Protein AF-A0A9X4P2X2-F1 (afdb_monomer_lite)

Sequence (78 aa):
LDSLHLHEDPLIVVLESVEKPGNLGAVLRSADASGADAVIICDPLTDLYNPNLIRSSIGASFTVPTVAVTSEEAIGWL

Secondary structure (DSSP, 8-state):
-TT----SS--EEEEES---HHHHHHHHHHHHHHT-SEEEEES-SS-TT-HHHHHHTTTHHHHS-EEEE-HHHHHHH-

Foldseek 3Di:
DVPQDADPDAAEAEAEADQDLLVLLVVLLVCVVVVGSAYEYAPYNDDLPPPNNCVNVVNSSPVHHYDYDHPVVVVVVD

pLDDT: mean 92.7, std 4.12, range [77.94, 96.69]

Structure (mmCIF, N/CA/C/O backbone):
data_AF-A0A9X4P2X2-F1
#
_entry.id   AF-A0A9X4P2X2-F1
#
loop_
_atom_site.group_PDB
_atom_site.id
_atom_site.type_symbol
_atom_site.label_atom_id
_atom_site.label_alt_id
_atom_site.label_comp_id
_atom_site.label_asym_id
_atom_site.label_entity_id
_atom_site.label_seq_id
_atom_site.pdbx_PDB_ins_code
_atom_site.Cartn_x
_atom_site.Cartn_y
_atom_site.Cartn_z
_atom_site.occupancy
_atom_site.B_iso_or_equiv
_atom_site.auth_seq_id
_atom_site.auth_comp_id
_atom_site.auth_asym_id
_atom_site.auth_atom_id
_atom_site.pdbx_PDB_model_num
ATOM 1 N N . LEU A 1 1 ? -12.390 3.024 0.535 1.00 80.50 1 LEU A N 1
ATOM 2 C CA . LEU A 1 1 ? -12.300 1.545 0.573 1.00 80.50 1 LEU A CA 1
ATOM 3 C C . LEU A 1 1 ? -13.268 0.912 -0.427 1.00 80.50 1 LEU A C 1
ATOM 5 O O . LEU A 1 1 ? -12.872 -0.008 -1.124 1.00 80.50 1 LEU A O 1
ATOM 9 N N . ASP A 1 2 ? -14.456 1.491 -0.614 1.00 77.94 2 ASP A N 1
ATOM 10 C CA . ASP A 1 2 ? -15.522 1.023 -1.527 1.00 77.94 2 ASP A CA 1
ATOM 11 C C . ASP A 1 2 ? -15.156 0.869 -3.016 1.00 77.94 2 ASP A C 1
ATOM 13 O O . ASP A 1 2 ? -15.897 0.252 -3.773 1.00 77.94 2 ASP A O 1
ATOM 17 N N . SER A 1 3 ? -14.032 1.435 -3.464 1.00 82.62 3 SER A N 1
ATOM 18 C CA . SER A 1 3 ? -13.545 1.306 -4.844 1.00 82.62 3 SER A CA 1
ATOM 19 C C . SER A 1 3 ? -12.621 0.102 -5.067 1.00 82.62 3 SER A C 1
ATOM 21 O O . SER A 1 3 ? -12.127 -0.078 -6.181 1.00 82.62 3 SER A O 1
ATOM 23 N N . LEU A 1 4 ? -12.314 -0.674 -4.021 1.00 87.19 4 LEU A N 1
ATOM 24 C CA . LEU A 1 4 ? -11.509 -1.889 -4.137 1.00 87.19 4 LEU A CA 1
ATOM 25 C C . LEU A 1 4 ? -12.353 -3.006 -4.761 1.00 87.19 4 LEU A C 1
ATOM 27 O O . LEU A 1 4 ? -13.397 -3.378 -4.232 1.00 87.19 4 LEU A O 1
ATOM 31 N N . HIS A 1 5 ? -11.882 -3.555 -5.879 1.00 86.38 5 HIS A N 1
ATOM 32 C CA . HIS A 1 5 ? -12.467 -4.746 -6.487 1.00 86.38 5 HIS A CA 1
ATOM 33 C C . HIS A 1 5 ? -11.706 -5.968 -5.977 1.00 86.38 5 HIS A C 1
ATOM 35 O O . HIS A 1 5 ? -10.566 -6.191 -6.376 1.00 86.38 5 HIS A O 1
ATOM 41 N N . LEU A 1 6 ? -12.330 -6.715 -5.072 1.00 90.56 6 LEU A N 1
ATOM 42 C CA . LEU A 1 6 ? -11.734 -7.864 -4.394 1.00 90.56 6 LEU A CA 1
ATOM 43 C C . LEU A 1 6 ? -12.323 -9.173 -4.937 1.00 90.56 6 LEU A C 1
ATOM 45 O O . LEU A 1 6 ? -13.484 -9.207 -5.353 1.00 90.56 6 LEU A O 1
ATOM 49 N N . HIS A 1 7 ? -11.526 -10.242 -4.935 1.00 89.62 7 HIS A N 1
ATOM 50 C CA . HIS A 1 7 ? -12.002 -11.596 -5.239 1.00 89.62 7 HIS A CA 1
ATOM 51 C C . HIS A 1 7 ? -12.829 -12.175 -4.072 1.00 89.62 7 HIS A C 1
ATOM 53 O O . HIS A 1 7 ? -12.963 -11.543 -3.027 1.00 89.62 7 HIS A O 1
ATOM 59 N N . GLU A 1 8 ? -13.400 -13.372 -4.260 1.00 90.19 8 GLU A N 1
ATOM 60 C CA . GLU A 1 8 ? -14.259 -14.043 -3.264 1.00 90.19 8 GLU A CA 1
ATOM 61 C C . GLU A 1 8 ? -13.522 -14.332 -1.940 1.00 90.19 8 GLU A C 1
ATOM 63 O O . GLU A 1 8 ? -14.091 -14.111 -0.876 1.00 90.19 8 GLU A O 1
ATOM 68 N N . ASP A 1 9 ? -12.238 -14.705 -2.014 1.00 93.00 9 ASP A N 1
ATOM 69 C CA . ASP A 1 9 ? -11.349 -14.931 -0.866 1.00 93.00 9 ASP A CA 1
ATOM 70 C C . ASP A 1 9 ? -10.105 -14.020 -0.961 1.00 93.00 9 ASP A C 1
ATOM 72 O O . ASP A 1 9 ? -9.047 -14.469 -1.418 1.00 93.00 9 ASP A O 1
ATOM 76 N N . PRO A 1 10 ? -10.203 -12.725 -0.597 1.00 94.81 10 PRO A N 1
ATOM 77 C CA . PRO A 1 10 ? -9.138 -11.775 -0.880 1.00 94.81 10 PRO A CA 1
ATOM 78 C C . PRO A 1 10 ? -7.976 -11.860 0.115 1.00 94.81 10 PRO A C 1
ATOM 80 O O . PRO A 1 10 ? -8.167 -11.950 1.331 1.00 94.81 10 PRO A O 1
ATOM 83 N N . LEU A 1 11 ? -6.752 -11.733 -0.395 1.00 95.62 11 LEU A N 1
ATOM 84 C CA . LEU A 1 11 ? -5.551 -11.515 0.403 1.00 95.62 11 LEU A CA 1
ATOM 85 C C . LEU A 1 11 ? -5.287 -10.014 0.532 1.00 95.62 11 LEU A C 1
ATOM 87 O O . LEU A 1 11 ? -4.913 -9.345 -0.432 1.00 95.62 11 LEU A O 1
ATOM 91 N N . ILE A 1 12 ? -5.420 -9.496 1.750 1.00 96.12 12 ILE A N 1
ATOM 92 C CA . ILE A 1 12 ? -5.246 -8.070 2.039 1.00 96.12 12 ILE A CA 1
ATOM 93 C C . ILE A 1 12 ? -4.062 -7.871 2.970 1.00 96.12 12 ILE A C 1
ATOM 95 O O . ILE A 1 12 ? -3.953 -8.513 4.016 1.00 96.12 12 ILE A O 1
ATOM 99 N N . VAL A 1 13 ? -3.178 -6.950 2.601 1.00 96.69 13 VAL A N 1
ATOM 100 C CA . VAL 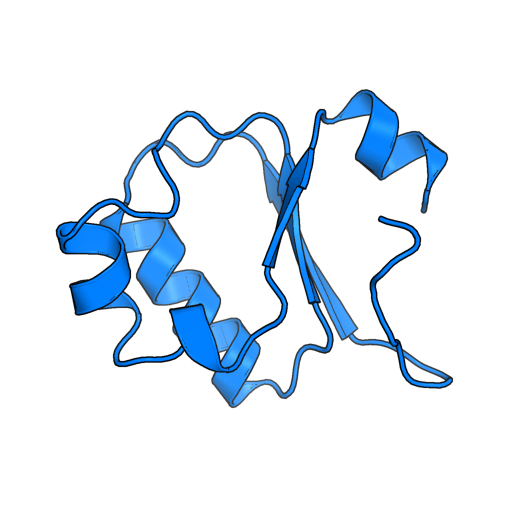A 1 13 ? -2.050 -6.542 3.438 1.00 96.69 13 VAL A CA 1
ATOM 101 C C . VAL A 1 13 ? -2.402 -5.227 4.116 1.00 96.69 13 VAL A C 1
ATOM 103 O O . VAL A 1 13 ? -2.654 -4.233 3.441 1.00 96.69 13 VAL A O 1
ATOM 106 N N . VAL A 1 14 ? -2.384 -5.206 5.446 1.00 96.19 14 VAL A N 1
ATOM 107 C CA . VAL A 1 14 ? -2.634 -3.995 6.238 1.00 96.19 14 VAL A CA 1
ATOM 108 C C . VAL A 1 14 ? -1.334 -3.549 6.895 1.00 96.19 14 VAL A C 1
ATOM 110 O O . VAL A 1 14 ? -0.630 -4.351 7.512 1.00 96.19 14 VAL A O 1
ATOM 113 N N . LEU A 1 15 ? -0.998 -2.272 6.741 1.00 94.94 15 LEU A N 1
ATOM 114 C CA . LEU A 1 15 ? 0.210 -1.660 7.279 1.00 94.94 15 LEU A CA 1
ATOM 115 C C . LEU A 1 15 ? -0.152 -0.477 8.163 1.00 94.94 15 LEU A C 1
ATOM 117 O O . LEU A 1 15 ? -0.827 0.436 7.713 1.00 94.94 15 LEU A O 1
ATOM 121 N N . GLU A 1 16 ? 0.369 -0.464 9.383 1.00 94.00 16 GLU A N 1
ATOM 122 C CA . GLU A 1 16 ? 0.155 0.610 10.351 1.00 94.00 16 GLU A CA 1
ATOM 123 C C . GLU A 1 16 ? 1.369 1.543 10.388 1.00 94.00 16 GLU A C 1
ATOM 125 O O . GLU A 1 16 ? 2.495 1.075 10.586 1.00 94.00 16 GLU A O 1
ATOM 130 N N . SER A 1 17 ? 1.153 2.854 10.238 1.00 87.56 17 SER A N 1
ATOM 131 C CA . SER A 1 17 ? 2.139 3.895 10.569 1.00 87.56 17 SER A CA 1
ATOM 132 C C . SER A 1 17 ? 3.544 3.670 9.972 1.00 87.56 17 SER A C 1
ATOM 134 O O . SER A 1 17 ? 4.567 3.761 10.655 1.00 87.56 17 SER A O 1
ATOM 136 N N . VAL A 1 18 ? 3.641 3.361 8.671 1.00 81.88 18 VAL A N 1
ATOM 137 C CA . VAL A 1 18 ? 4.943 3.088 8.027 1.00 81.88 18 VAL A CA 1
ATOM 138 C C . VAL A 1 18 ? 5.769 4.372 7.849 1.00 81.88 18 VAL A C 1
ATOM 140 O O . VAL A 1 18 ? 5.451 5.241 7.037 1.00 81.88 18 VAL A O 1
ATOM 143 N N . GLU A 1 19 ? 6.893 4.455 8.564 1.00 82.31 19 GLU A N 1
ATOM 144 C CA . GLU A 1 19 ? 7.755 5.651 8.623 1.00 82.31 19 GLU A CA 1
ATOM 145 C C . GLU A 1 19 ? 8.730 5.819 7.448 1.00 82.31 19 GLU A C 1
ATOM 147 O O . GLU A 1 19 ? 9.196 6.924 7.173 1.00 82.31 19 GLU A O 1
ATOM 152 N N . LYS A 1 20 ? 9.128 4.721 6.790 1.00 88.56 20 LYS A N 1
ATOM 153 C CA . LYS A 1 20 ? 10.187 4.744 5.767 1.00 88.56 20 LYS A CA 1
ATOM 154 C C . LYS A 1 20 ? 9.635 4.379 4.386 1.00 88.56 20 LYS A C 1
ATOM 156 O O . LYS A 1 20 ? 9.224 3.230 4.208 1.00 88.56 20 LYS A O 1
ATOM 161 N N . PRO A 1 21 ? 9.764 5.255 3.364 1.00 88.62 21 PRO A N 1
ATOM 162 C CA . PRO A 1 21 ? 9.273 4.968 2.012 1.00 88.62 21 PRO A CA 1
ATOM 163 C C . PRO A 1 21 ? 9.887 3.701 1.400 1.00 88.62 21 PRO A C 1
ATOM 165 O O . PRO A 1 21 ? 9.223 2.962 0.678 1.00 88.62 21 PRO A O 1
ATOM 168 N N . GLY A 1 22 ? 11.151 3.413 1.733 1.00 89.88 22 GLY A N 1
ATOM 169 C CA . GLY A 1 22 ? 11.839 2.200 1.290 1.00 89.88 22 GLY A CA 1
ATOM 170 C C . GLY A 1 22 ? 11.160 0.912 1.767 1.00 89.88 22 GLY A C 1
ATOM 171 O O . GLY A 1 22 ? 10.998 -0.009 0.967 1.00 89.88 22 GLY A O 1
ATOM 172 N N . ASN A 1 23 ? 10.720 0.874 3.031 1.00 91.44 23 ASN A N 1
ATOM 173 C CA . ASN A 1 23 ? 10.014 -0.275 3.602 1.00 91.44 23 ASN A CA 1
ATOM 174 C C . ASN A 1 23 ? 8.667 -0.470 2.912 1.00 91.44 23 ASN A C 1
ATOM 176 O O . ASN A 1 23 ? 8.324 -1.594 2.563 1.00 91.44 23 ASN A O 1
ATOM 180 N N . LEU A 1 24 ? 7.945 0.624 2.663 1.00 92.81 24 LEU A N 1
ATOM 181 C CA . LEU A 1 24 ? 6.653 0.557 1.997 1.00 92.81 24 LEU A CA 1
ATOM 182 C C . LEU A 1 24 ? 6.779 -0.019 0.582 1.00 92.81 24 LEU A C 1
ATOM 184 O O . LEU A 1 24 ? 6.074 -0.963 0.244 1.00 92.81 24 LEU A O 1
ATOM 188 N N . GLY A 1 25 ? 7.750 0.445 -0.210 1.00 94.31 25 GLY A N 1
ATOM 189 C CA . GLY A 1 25 ? 7.994 -0.150 -1.527 1.00 94.31 25 GLY A CA 1
ATOM 190 C C . GLY A 1 25 ? 8.430 -1.621 -1.460 1.00 94.31 25 GLY A C 1
ATOM 191 O O . GLY A 1 25 ? 8.014 -2.417 -2.297 1.00 94.31 25 GLY A O 1
ATOM 192 N N . ALA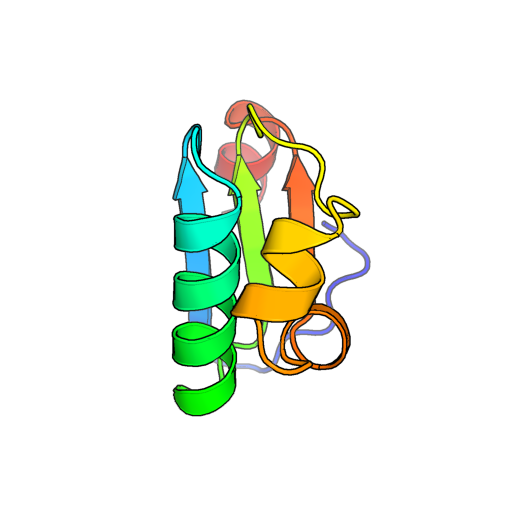 A 1 26 ? 9.200 -2.026 -0.444 1.00 94.31 26 ALA A N 1
ATOM 193 C CA . ALA A 1 26 ? 9.536 -3.437 -0.244 1.00 94.31 26 ALA A CA 1
ATOM 194 C C . ALA A 1 26 ? 8.300 -4.292 0.083 1.00 94.31 26 ALA A C 1
ATOM 196 O O . ALA A 1 26 ? 8.178 -5.397 -0.442 1.00 94.31 26 ALA A O 1
ATOM 197 N N . VAL A 1 27 ? 7.366 -3.783 0.893 1.00 95.19 27 VAL A N 1
ATOM 198 C CA . VAL A 1 27 ? 6.101 -4.479 1.160 1.00 95.19 27 VAL A CA 1
ATOM 199 C C . VAL A 1 27 ? 5.245 -4.563 -0.097 1.00 95.19 27 VAL A C 1
ATOM 201 O O . VAL A 1 27 ? 4.746 -5.643 -0.388 1.00 95.19 27 VAL A O 1
ATOM 204 N N . LEU A 1 28 ? 5.124 -3.482 -0.874 1.00 95.75 28 LEU A N 1
ATOM 205 C CA . LEU A 1 28 ? 4.371 -3.499 -2.134 1.00 95.75 28 LEU A CA 1
ATOM 206 C C . LEU A 1 28 ? 4.895 -4.578 -3.090 1.00 95.75 28 LEU A C 1
ATOM 208 O O . LEU A 1 28 ? 4.104 -5.288 -3.697 1.00 95.75 28 LEU A O 1
ATOM 212 N N . ARG A 1 29 ? 6.217 -4.779 -3.162 1.00 95.62 29 ARG A N 1
ATOM 213 C CA . ARG A 1 29 ? 6.811 -5.884 -3.937 1.00 95.62 29 ARG A CA 1
ATOM 214 C C . ARG A 1 29 ? 6.410 -7.257 -3.426 1.00 95.62 29 ARG A C 1
ATOM 216 O O . ARG A 1 29 ? 6.153 -8.151 -4.224 1.00 95.62 29 ARG A O 1
ATOM 223 N N . SER A 1 30 ? 6.417 -7.443 -2.110 1.00 96.25 30 SER A N 1
ATOM 224 C CA . SER A 1 30 ? 6.002 -8.708 -1.506 1.00 96.25 30 SER A CA 1
ATOM 225 C C . SER A 1 30 ? 4.512 -8.959 -1.725 1.00 96.25 30 SER A C 1
ATOM 227 O O . SER A 1 30 ? 4.137 -10.089 -2.014 1.00 96.25 30 SER A O 1
ATOM 229 N N . ALA A 1 31 ? 3.679 -7.921 -1.629 1.00 96.56 31 ALA A N 1
ATOM 230 C CA . ALA A 1 31 ? 2.245 -7.984 -1.880 1.00 96.56 31 ALA A CA 1
ATOM 231 C C . ALA A 1 31 ? 1.956 -8.374 -3.339 1.00 96.56 31 ALA A C 1
ATOM 233 O O . ALA A 1 31 ? 1.238 -9.342 -3.570 1.00 96.56 31 ALA A O 1
ATOM 234 N N . ASP A 1 32 ? 2.608 -7.712 -4.299 1.00 95.88 32 ASP A N 1
ATOM 235 C CA . ASP A 1 32 ? 2.528 -8.028 -5.732 1.00 95.88 32 ASP A CA 1
ATOM 236 C C . ASP A 1 32 ? 2.935 -9.483 -6.016 1.00 95.88 32 ASP A C 1
ATOM 238 O O . ASP A 1 32 ? 2.185 -10.248 -6.616 1.00 95.88 32 ASP A O 1
ATOM 242 N N . ALA A 1 33 ? 4.088 -9.913 -5.491 1.00 95.88 33 ALA A N 1
ATOM 243 C CA . ALA A 1 33 ? 4.584 -11.279 -5.662 1.00 95.88 33 ALA A CA 1
ATOM 244 C C . ALA A 1 33 ? 3.712 -12.346 -4.976 1.00 95.88 33 ALA A C 1
ATOM 246 O O . ALA A 1 33 ? 3.728 -13.505 -5.390 1.00 95.88 33 ALA A O 1
ATOM 247 N N . SER A 1 34 ? 2.978 -11.971 -3.927 1.00 95.50 34 SER A N 1
ATOM 248 C CA . SER A 1 34 ? 2.061 -12.865 -3.209 1.00 95.50 34 SER A CA 1
ATOM 249 C C . SER A 1 34 ? 0.669 -12.914 -3.840 1.00 95.50 34 SER A C 1
ATOM 251 O O . SER A 1 34 ? -0.150 -13.717 -3.404 1.00 95.50 34 SER A O 1
ATOM 253 N N . GLY A 1 35 ? 0.392 -12.072 -4.842 1.00 94.31 35 GLY A N 1
ATOM 254 C CA . GLY A 1 35 ? -0.938 -11.940 -5.432 1.00 94.31 35 GLY A CA 1
ATOM 255 C C . GLY A 1 35 ? -1.947 -11.290 -4.486 1.00 94.31 35 GLY A C 1
ATOM 256 O O . GLY A 1 35 ? -3.110 -11.670 -4.500 1.00 94.31 35 GLY A O 1
ATOM 257 N N . ALA A 1 36 ? -1.503 -10.358 -3.636 1.00 96.50 36 ALA A N 1
ATOM 258 C CA . ALA A 1 36 ? -2.404 -9.611 -2.767 1.00 96.50 36 ALA A CA 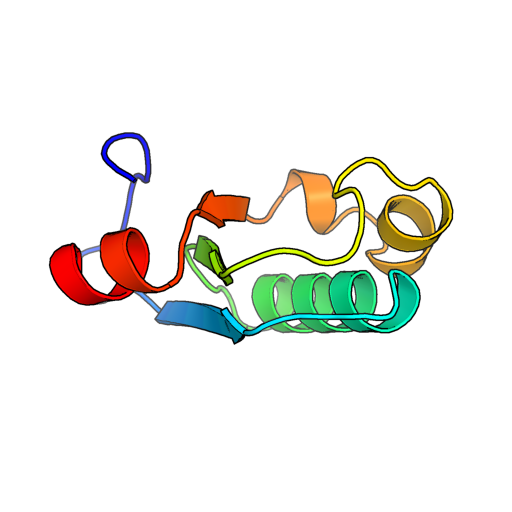1
ATOM 259 C C . ALA A 1 36 ? -3.356 -8.733 -3.591 1.00 96.50 36 ALA A C 1
ATOM 261 O O . ALA A 1 36 ? -2.933 -8.026 -4.508 1.00 96.50 36 ALA A O 1
ATOM 262 N N . ASP A 1 37 ? -4.628 -8.736 -3.214 1.00 95.81 37 ASP A N 1
ATOM 263 C CA . ASP A 1 37 ? -5.689 -7.983 -3.882 1.00 95.81 37 ASP A CA 1
ATOM 264 C C . ASP A 1 37 ? -5.636 -6.494 -3.562 1.00 95.81 37 ASP A C 1
ATOM 266 O O . ASP A 1 37 ? -5.993 -5.651 -4.386 1.00 95.81 37 ASP A O 1
ATOM 270 N N . ALA A 1 38 ? -5.200 -6.167 -2.345 1.00 95.75 38 ALA A N 1
ATOM 271 C CA . ALA A 1 38 ? -5.074 -4.795 -1.896 1.00 95.75 38 ALA A CA 1
ATOM 272 C C . ALA A 1 38 ? -4.030 -4.635 -0.789 1.00 95.75 38 ALA A C 1
ATOM 274 O O . ALA A 1 38 ? -3.793 -5.529 0.030 1.00 95.75 38 ALA A O 1
ATOM 275 N N . VAL A 1 39 ? -3.454 -3.436 -0.735 1.00 96.12 39 VAL A N 1
ATOM 276 C CA . VAL A 1 39 ? -2.627 -2.956 0.372 1.00 96.12 39 VAL A CA 1
ATOM 277 C C . VAL A 1 39 ? -3.319 -1.752 1.006 1.00 96.12 39 VAL A C 1
ATOM 279 O O . VAL A 1 39 ? -3.539 -0.727 0.359 1.00 96.12 39 VAL A O 1
ATOM 282 N N . ILE A 1 40 ? -3.660 -1.871 2.284 1.00 96.12 40 ILE A N 1
ATOM 283 C CA . ILE A 1 40 ? -4.251 -0.803 3.089 1.00 96.12 40 ILE A CA 1
ATOM 284 C C . ILE A 1 40 ? -3.156 -0.231 3.979 1.00 96.12 40 ILE A C 1
ATOM 286 O O . ILE A 1 40 ? -2.490 -0.961 4.711 1.00 96.12 40 ILE A O 1
ATOM 290 N N . ILE A 1 41 ? -2.956 1.078 3.904 1.00 95.06 41 ILE A N 1
ATOM 291 C CA . ILE A 1 41 ? -1.964 1.790 4.700 1.00 95.06 41 ILE A CA 1
ATOM 292 C C . ILE A 1 41 ? -2.718 2.697 5.658 1.00 95.06 41 ILE A C 1
ATOM 294 O O . ILE A 1 41 ? -3.302 3.702 5.250 1.00 95.06 41 ILE A O 1
ATOM 298 N N . CYS A 1 42 ? -2.702 2.310 6.921 1.00 95.62 42 CYS A N 1
ATOM 299 C CA . CYS A 1 42 ? -3.333 3.017 8.012 1.00 95.62 42 CYS A CA 1
ATOM 300 C C . CYS A 1 42 ? -2.391 4.099 8.541 1.00 95.62 42 CYS A C 1
ATOM 302 O O . CYS A 1 42 ? -1.207 3.834 8.781 1.00 95.62 42 CYS A O 1
ATOM 304 N N . ASP A 1 43 ? -2.919 5.314 8.681 1.00 94.19 43 ASP A N 1
ATOM 305 C CA . ASP A 1 43 ? -2.218 6.484 9.215 1.00 94.19 43 ASP A CA 1
ATOM 306 C C . ASP A 1 43 ? -0.804 6.655 8.614 1.00 94.19 43 ASP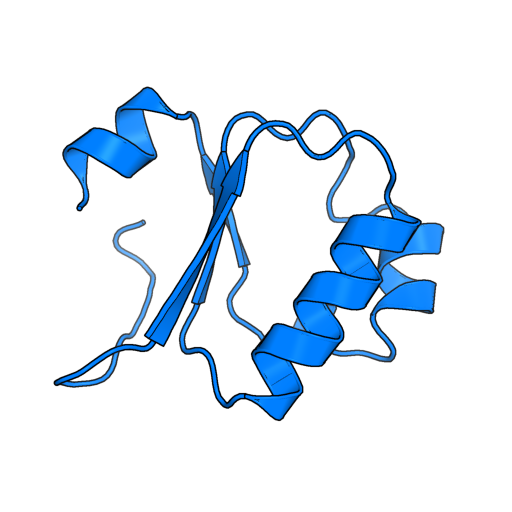 A C 1
ATOM 308 O O . ASP A 1 43 ? 0.209 6.625 9.322 1.00 94.19 43 ASP A O 1
ATOM 312 N N . PRO A 1 44 ? -0.686 6.791 7.274 1.00 89.94 44 PRO A N 1
ATOM 313 C CA . PRO A 1 44 ? 0.608 6.840 6.609 1.00 89.94 44 PRO A CA 1
ATOM 314 C C . PRO A 1 44 ? 1.436 8.035 7.088 1.00 89.94 44 PRO A C 1
ATOM 316 O O . PRO A 1 44 ? 1.065 9.194 6.913 1.00 89.94 44 PRO A O 1
ATOM 319 N N . LEU A 1 45 ? 2.632 7.748 7.599 1.00 89.38 45 LEU A N 1
ATOM 320 C CA . LEU A 1 45 ? 3.622 8.766 7.969 1.00 89.38 45 LEU A CA 1
ATOM 321 C C . LEU A 1 45 ? 4.490 9.202 6.775 1.00 89.38 45 LEU A C 1
ATOM 323 O O . LEU A 1 45 ? 5.327 10.097 6.893 1.00 89.38 45 LEU A O 1
ATOM 327 N N . THR A 1 46 ? 4.303 8.560 5.620 1.00 85.56 46 THR A N 1
ATOM 328 C CA . THR A 1 46 ? 5.065 8.782 4.389 1.00 85.56 46 THR A CA 1
ATOM 329 C C . THR A 1 46 ? 4.125 8.996 3.205 1.00 85.56 46 THR A C 1
ATOM 331 O O . THR A 1 46 ? 3.127 8.296 3.068 1.00 85.56 46 THR A O 1
ATOM 334 N N . ASP A 1 47 ? 4.489 9.907 2.301 1.00 89.38 47 ASP A N 1
ATOM 335 C CA . ASP A 1 47 ? 3.795 10.101 1.024 1.00 89.38 47 ASP A CA 1
ATOM 336 C C . ASP A 1 47 ? 3.911 8.862 0.108 1.00 89.38 47 ASP A C 1
ATOM 338 O O . ASP A 1 47 ? 5.015 8.390 -0.188 1.00 89.38 47 ASP A O 1
ATOM 342 N N . LEU A 1 48 ? 2.771 8.365 -0.381 1.00 87.69 48 LEU A N 1
ATOM 343 C CA . LEU A 1 48 ? 2.683 7.235 -1.313 1.00 87.69 48 LEU A CA 1
ATOM 344 C C . LEU A 1 48 ? 3.337 7.525 -2.668 1.00 87.69 48 LEU A C 1
ATOM 346 O O . LEU A 1 48 ? 3.814 6.607 -3.334 1.00 87.69 48 LEU A O 1
ATOM 350 N N . TYR A 1 49 ? 3.413 8.795 -3.060 1.00 90.31 49 TYR A N 1
ATOM 351 C CA . TYR A 1 49 ? 4.016 9.224 -4.321 1.00 90.31 49 TYR A CA 1
ATOM 352 C C . TYR A 1 49 ? 5.491 9.611 -4.172 1.00 90.31 49 TYR A C 1
ATOM 354 O O . TYR A 1 49 ? 6.104 10.146 -5.100 1.00 90.31 49 TYR A O 1
ATOM 362 N N . ASN A 1 50 ? 6.100 9.307 -3.021 1.00 91.88 50 ASN A N 1
ATOM 363 C CA . ASN A 1 50 ? 7.510 9.568 -2.782 1.00 91.88 50 ASN A CA 1
ATOM 364 C C . ASN A 1 50 ? 8.393 8.838 -3.823 1.00 91.88 50 ASN A C 1
ATOM 366 O O . ASN A 1 50 ? 8.293 7.614 -3.966 1.00 91.88 50 ASN A O 1
ATOM 370 N N . PRO A 1 51 ? 9.336 9.527 -4.498 1.00 94.12 51 PRO A N 1
ATOM 371 C CA . PRO A 1 51 ? 10.198 8.907 -5.507 1.00 94.12 51 PRO A CA 1
ATOM 372 C C . PRO A 1 51 ? 11.002 7.701 -5.006 1.00 94.12 51 PRO A C 1
ATOM 374 O O . PRO A 1 51 ? 11.297 6.792 -5.783 1.00 94.12 51 PRO A O 1
ATOM 377 N N . ASN A 1 52 ? 11.363 7.669 -3.719 1.00 93.12 52 ASN A N 1
ATOM 378 C CA . ASN A 1 52 ? 12.087 6.543 -3.133 1.00 93.12 52 ASN A CA 1
ATOM 379 C C . ASN A 1 52 ? 11.198 5.308 -2.984 1.00 93.12 52 ASN A C 1
ATOM 381 O O . ASN A 1 52 ? 11.694 4.207 -3.196 1.00 93.12 52 ASN A O 1
ATOM 385 N N . LEU A 1 53 ? 9.915 5.492 -2.664 1.00 94.12 53 LEU A N 1
ATOM 386 C CA . LEU A 1 53 ? 8.925 4.417 -2.600 1.00 94.12 53 LEU A CA 1
ATOM 387 C C . LEU A 1 53 ? 8.654 3.859 -3.994 1.00 94.12 53 LEU A C 1
ATOM 389 O O . LEU A 1 53 ? 8.759 2.653 -4.194 1.00 94.12 53 LEU A O 1
ATOM 393 N N . ILE A 1 54 ? 8.383 4.731 -4.971 1.00 94.50 54 ILE A N 1
ATOM 394 C CA . ILE A 1 54 ? 8.151 4.325 -6.368 1.00 94.50 54 I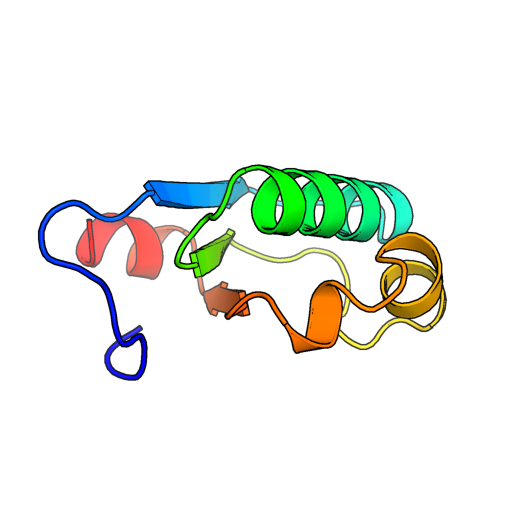LE A CA 1
ATOM 395 C C . ILE A 1 54 ? 9.362 3.554 -6.907 1.00 94.50 54 ILE A C 1
ATOM 397 O O . ILE A 1 54 ? 9.225 2.535 -7.580 1.00 94.50 54 ILE A O 1
ATOM 401 N N . ARG A 1 55 ? 10.578 4.012 -6.592 1.00 95.06 55 ARG A N 1
ATOM 402 C CA . ARG A 1 55 ? 11.803 3.309 -6.983 1.00 95.06 55 ARG A CA 1
ATOM 403 C C . ARG A 1 55 ? 11.944 1.964 -6.270 1.00 95.06 55 ARG A C 1
ATOM 405 O O . ARG A 1 55 ? 12.300 0.982 -6.916 1.00 95.06 55 ARG A O 1
ATOM 412 N N . SER A 1 56 ? 11.719 1.908 -4.957 1.00 94.38 56 SER A N 1
ATOM 413 C CA . SER A 1 56 ? 11.901 0.676 -4.181 1.00 94.38 56 SER A CA 1
ATOM 414 C C . SER A 1 56 ? 10.799 -0.356 -4.419 1.00 94.38 56 SER A C 1
ATOM 416 O O . SER A 1 56 ? 11.052 -1.537 -4.184 1.00 94.38 56 SER A O 1
ATOM 418 N N . SER A 1 57 ? 9.631 0.056 -4.924 1.00 94.50 57 SER A N 1
ATOM 419 C CA . SER A 1 57 ? 8.519 -0.827 -5.296 1.00 94.50 57 SER A CA 1
ATOM 420 C C . SER A 1 57 ? 8.772 -1.614 -6.585 1.00 94.50 57 SER A C 1
ATOM 422 O O . SER A 1 57 ? 8.088 -2.599 -6.829 1.00 94.50 57 SER A O 1
ATOM 424 N N . ILE A 1 58 ? 9.745 -1.214 -7.415 1.00 95.06 58 ILE A N 1
ATOM 425 C CA . ILE A 1 58 ? 10.023 -1.840 -8.725 1.00 95.06 58 ILE A CA 1
ATOM 426 C C . ILE A 1 58 ? 8.730 -1.949 -9.565 1.00 95.06 58 ILE A C 1
ATOM 428 O O . ILE A 1 58 ? 8.449 -2.954 -10.204 1.00 95.06 58 ILE A O 1
ATOM 432 N N . GLY A 1 59 ? 7.908 -0.898 -9.539 1.00 93.94 59 GLY A N 1
ATOM 433 C CA . GLY A 1 59 ? 6.656 -0.838 -10.296 1.00 93.94 59 GLY A CA 1
ATOM 434 C C . GLY A 1 59 ? 5.432 -1.402 -9.572 1.00 93.94 59 GLY A C 1
ATOM 435 O O . GLY A 1 59 ? 4.320 -1.091 -9.993 1.00 93.94 59 GLY A O 1
ATOM 436 N N . ALA A 1 60 ? 5.602 -2.106 -8.446 1.00 95.75 60 ALA A N 1
ATOM 437 C CA . ALA A 1 60 ? 4.485 -2.664 -7.675 1.00 95.75 60 ALA A CA 1
ATOM 438 C C . ALA A 1 60 ? 3.494 -1.598 -7.169 1.00 95.75 60 ALA A C 1
ATOM 440 O O . ALA A 1 60 ? 2.315 -1.868 -6.978 1.00 95.75 60 ALA A O 1
ATOM 441 N N . SER A 1 61 ? 3.945 -0.347 -7.025 1.00 94.50 61 SER A N 1
ATOM 442 C CA . SER A 1 61 ? 3.081 0.798 -6.696 1.00 94.50 61 SER A CA 1
ATOM 443 C C . SER A 1 61 ? 2.024 1.117 -7.760 1.00 94.50 61 SER A C 1
ATOM 445 O O . SER A 1 61 ? 1.142 1.928 -7.501 1.00 94.50 61 SER A O 1
ATOM 447 N N . PHE A 1 62 ? 2.131 0.536 -8.957 1.00 93.88 62 PHE A N 1
ATOM 448 C CA . PHE A 1 62 ? 1.172 0.714 -10.050 1.00 93.88 62 PHE A CA 1
ATOM 449 C C . PHE A 1 62 ? 0.347 -0.542 -10.344 1.00 93.88 62 PHE A C 1
ATOM 451 O O . PHE A 1 62 ? -0.658 -0.442 -11.041 1.00 93.88 62 PHE A O 1
ATOM 458 N N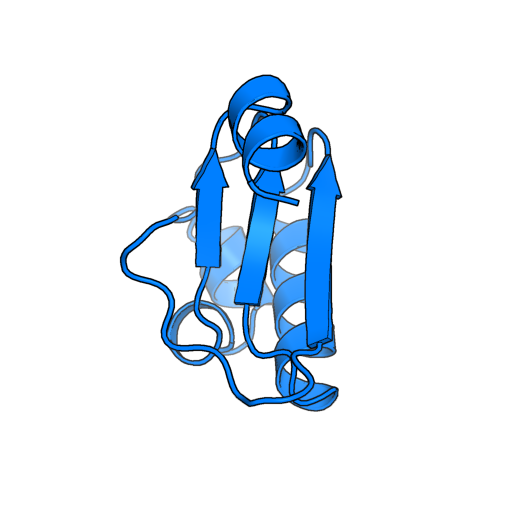 . THR A 1 63 ? 0.774 -1.709 -9.860 1.00 94.19 63 THR A N 1
ATOM 459 C CA . THR A 1 63 ? 0.091 -2.989 -10.097 1.00 94.19 63 THR A CA 1
ATOM 460 C C . THR A 1 63 ? -0.765 -3.408 -8.912 1.00 94.19 63 THR A C 1
ATOM 462 O O . THR A 1 63 ? -1.824 -3.992 -9.123 1.00 94.19 63 THR A O 1
ATOM 465 N N . VAL A 1 64 ? -0.354 -3.064 -7.688 1.00 94.00 64 VAL A N 1
ATOM 466 C CA . VAL A 1 64 ? -1.068 -3.421 -6.460 1.00 94.00 64 VAL A CA 1
ATOM 467 C C . VAL A 1 64 ? -2.021 -2.295 -6.053 1.00 94.00 64 VAL A C 1
ATOM 469 O O . VAL A 1 64 ? -1.554 -1.194 -5.730 1.00 94.00 64 VAL A O 1
ATOM 472 N N . PRO A 1 65 ? -3.345 -2.540 -6.012 1.00 94.69 65 PRO A N 1
ATOM 473 C CA . PRO A 1 65 ? -4.306 -1.578 -5.489 1.00 94.69 65 PRO A CA 1
ATOM 474 C C . PRO A 1 65 ? -3.927 -1.164 -4.066 1.00 94.69 65 PRO A C 1
ATOM 476 O O . PRO A 1 65 ? -3.912 -1.977 -3.146 1.00 94.69 65 PRO A O 1
ATOM 479 N N . THR A 1 66 ? -3.582 0.109 -3.888 1.00 94.00 66 THR A N 1
ATOM 480 C CA . THR A 1 66 ? -3.095 0.633 -2.610 1.00 94.00 66 THR A CA 1
ATOM 481 C C . THR A 1 66 ? -3.953 1.809 -2.178 1.00 94.00 66 THR A C 1
ATOM 483 O O . THR A 1 66 ? -4.210 2.716 -2.971 1.00 94.00 66 THR A O 1
ATOM 486 N N . VAL A 1 67 ? -4.386 1.812 -0.921 1.00 93.94 67 VAL A N 1
ATOM 487 C CA . VAL A 1 67 ? -5.204 2.882 -0.341 1.00 93.94 67 VAL A CA 1
ATOM 488 C C . VAL A 1 67 ? -4.612 3.348 0.981 1.00 93.94 67 VAL A C 1
ATOM 490 O O . VAL A 1 67 ? -4.133 2.544 1.776 1.00 93.94 67 VAL A O 1
ATOM 493 N N . ALA A 1 68 ? -4.652 4.659 1.206 1.00 93.69 68 ALA A N 1
ATOM 494 C CA . ALA A 1 68 ? -4.320 5.278 2.481 1.00 93.69 68 ALA A CA 1
ATOM 495 C C . ALA A 1 68 ? -5.611 5.683 3.191 1.00 93.69 68 ALA A C 1
ATOM 497 O O . ALA A 1 68 ? -6.445 6.364 2.591 1.00 93.69 68 ALA A O 1
ATOM 498 N N . VAL A 1 69 ? -5.762 5.265 4.441 1.00 94.94 69 VAL A N 1
ATOM 499 C CA . VAL A 1 69 ? -6.934 5.538 5.285 1.00 94.94 69 VAL A CA 1
ATOM 500 C C . VAL A 1 69 ? -6.494 5.735 6.730 1.00 94.94 69 VAL A C 1
ATOM 502 O O . VAL A 1 69 ? -5.338 5.480 7.071 1.00 94.94 69 VAL A O 1
ATOM 505 N N . THR A 1 70 ? -7.401 6.187 7.585 1.00 95.81 70 THR A N 1
ATOM 506 C CA . THR A 1 70 ? -7.176 6.152 9.033 1.00 95.81 70 THR A CA 1
ATOM 507 C C . THR A 1 70 ? -7.307 4.730 9.575 1.00 95.81 70 THR A C 1
ATOM 509 O O . THR A 1 70 ? -8.016 3.896 8.999 1.00 95.81 70 THR A O 1
ATOM 512 N N . SER A 1 71 ? -6.666 4.440 10.707 1.00 95.69 71 SER A N 1
ATOM 513 C CA . SER A 1 71 ? -6.797 3.126 11.356 1.00 95.69 71 SER A CA 1
ATOM 514 C C . SER A 1 71 ? -8.243 2.830 11.770 1.00 95.69 71 SER A C 1
ATOM 516 O O . SER A 1 71 ? -8.689 1.688 11.683 1.00 95.69 71 SER A O 1
ATOM 518 N N . GLU A 1 72 ? -9.016 3.856 12.143 1.00 96.12 72 GLU A N 1
ATOM 519 C CA . GLU A 1 72 ? -10.445 3.725 12.460 1.00 96.12 72 GLU A CA 1
ATOM 520 C C . GLU A 1 72 ? -11.276 3.303 11.237 1.00 96.12 72 GLU A C 1
ATOM 522 O O . GLU A 1 72 ? -12.075 2.371 11.330 1.00 96.12 72 GLU A O 1
ATOM 527 N N . GLU A 1 73 ? -11.053 3.926 10.076 1.00 95.50 73 GLU A N 1
ATOM 528 C CA . GLU A 1 73 ? -11.729 3.549 8.827 1.00 95.50 73 GLU A CA 1
ATOM 529 C C . GLU A 1 73 ? -11.379 2.123 8.391 1.00 95.50 73 GLU A C 1
ATOM 531 O O . GLU A 1 73 ? -12.260 1.388 7.945 1.00 95.50 73 GLU A O 1
ATOM 536 N N . ALA A 1 74 ? -10.113 1.716 8.529 1.00 95.56 74 ALA A N 1
ATOM 537 C CA . ALA A 1 74 ? -9.688 0.357 8.207 1.00 95.56 74 ALA A CA 1
ATOM 538 C C . ALA A 1 74 ? -10.366 -0.680 9.116 1.00 95.56 74 ALA A C 1
ATOM 540 O O . ALA A 1 74 ? -10.860 -1.689 8.622 1.00 95.56 74 ALA A O 1
ATOM 541 N N . ILE A 1 75 ? -10.434 -0.417 10.426 1.00 94.81 75 ILE A N 1
ATOM 542 C CA . ILE A 1 75 ? -11.103 -1.298 11.394 1.00 94.81 75 ILE A CA 1
ATOM 543 C C . ILE A 1 75 ? -12.605 -1.384 11.124 1.00 94.81 75 ILE A C 1
ATOM 545 O O . ILE A 1 75 ? -13.170 -2.462 11.236 1.00 94.81 75 ILE A O 1
ATOM 549 N N . GLY A 1 76 ? -13.262 -0.272 10.784 1.00 95.19 76 GLY A N 1
ATOM 550 C CA . GLY A 1 76 ? -14.698 -0.272 10.491 1.00 95.19 76 GLY A CA 1
ATOM 551 C C . GLY A 1 76 ? -15.071 -0.993 9.193 1.00 95.19 76 GLY A C 1
ATOM 552 O O . GLY A 1 76 ? -16.235 -1.343 9.006 1.00 95.19 76 GLY A O 1
ATOM 553 N N . TRP A 1 77 ? -14.107 -1.181 8.293 1.00 93.25 77 TRP A N 1
ATOM 554 C CA . TRP A 1 77 ? -14.301 -1.849 7.009 1.00 93.25 77 TRP A CA 1
ATOM 555 C C . TRP A 1 77 ? -14.048 -3.364 7.055 1.00 93.25 77 TRP A C 1
ATOM 557 O O . TRP A 1 77 ? -14.670 -4.092 6.280 1.00 93.25 77 TRP A O 1
ATOM 567 N N . LEU A 1 78 ? -13.145 -3.820 7.933 1.00 88.06 78 LEU A N 1
ATOM 568 C CA . LEU A 1 78 ? -12.826 -5.238 8.165 1.00 88.06 78 LEU A CA 1
ATOM 569 C C . LEU A 1 78 ? -13.910 -5.950 8.990 1.00 88.06 78 LEU A C 1
ATOM 571 O O . LEU A 1 78 ? -14.163 -7.138 8.689 1.00 88.06 78 LEU A O 1
#

Organism: NCBI:txid1281486

Radius of gyration: 11.72 Å; chains: 1; bounding box: 28×25×23 Å

InterPro domains:
  IPR001537 tRNA/rRNA methyltransferase, SpoU type [PF00588] (11-71)
  IPR029026 tRNA (guanine-N1-)-methyltransferase, N-terminal [G3DSA:3.40.1280.10] (3-78)
  IPR029028 Alpha/beta knot methyltransferases [SSF75217] (4-72)
  IPR051259 Ribosomal RNA Methyltransferase [PTHR43191] (7-70)